Protein AF-A0A8J4Y6J5-F1 (afdb_monomer_lite)

Radius of gyration: 13.35 Å; chains: 1; bounding box: 33×24×32 Å

Foldseek 3Di:
DPDPPAPVQFCVLFVFDSPDHFPPPQGDGLVRLQVQLVVQVVVDPVSSLVSLLVNLVSSVVSCVVRVHRGDDSVSSSVVSVVSNVVVVVVPD

Sequence (92 aa):
MMSSTRSTDKLWLVGAPKTQELPSSVLPNREEVLCALQYHAKLNPRDLAFSVRQTALNVQHQSSKANIPTIDPCDILKKVRRLNEEYNGLKK

Secondary structure (DSSP, 8-state):
------THHHHHHHT--TT-PPPTTSSPPHHHHHHHHHHHHHH-HHHHHHHHHHHHHHHHHHHHHTTPPPPPHHHHHHHHHHHHHHHHHS--

pLDDT: mean 75.93, std 12.5, range [36.84, 87.12]

Structure (mmCIF, N/CA/C/O backbone):
data_AF-A0A8J4Y6J5-F1
#
_entry.id   AF-A0A8J4Y6J5-F1
#
loop_
_atom_site.group_PDB
_atom_site.id
_atom_site.type_symbol
_atom_site.label_atom_id
_atom_site.label_alt_id
_atom_site.label_comp_id
_atom_site.label_asym_id
_atom_site.label_entity_id
_atom_site.label_seq_id
_atom_site.pdbx_PDB_ins_code
_atom_site.Cartn_x
_atom_site.Cartn_y
_atom_site.Cartn_z
_atom_site.occupancy
_atom_site.B_iso_or_equiv
_atom_site.auth_seq_id
_atom_site.auth_comp_id
_atom_site.auth_asym_id
_atom_site.auth_atom_id
_atom_site.pdbx_PDB_model_num
ATOM 1 N N . MET A 1 1 ? 21.630 -14.474 11.477 1.00 36.94 1 MET A N 1
ATOM 2 C CA . MET A 1 1 ? 20.967 -14.977 10.255 1.00 36.94 1 MET A CA 1
ATOM 3 C C . MET A 1 1 ? 19.922 -13.950 9.848 1.00 36.94 1 MET A C 1
ATOM 5 O O . MET A 1 1 ? 18.837 -13.945 10.408 1.00 36.94 1 MET A O 1
ATOM 9 N N . MET A 1 2 ? 20.287 -12.994 8.991 1.00 36.84 2 MET A N 1
ATOM 10 C CA . MET A 1 2 ? 19.342 -11.986 8.505 1.00 36.84 2 MET A CA 1
ATOM 11 C C . MET A 1 2 ? 18.515 -12.617 7.392 1.00 36.84 2 MET A C 1
ATOM 13 O O . MET A 1 2 ? 19.007 -12.839 6.287 1.00 36.84 2 MET A O 1
ATOM 17 N N . SER A 1 3 ? 17.282 -12.981 7.728 1.00 38.16 3 SER A N 1
ATOM 18 C CA . SER A 1 3 ? 16.297 -13.485 6.785 1.00 38.16 3 SER A CA 1
ATOM 19 C C . SER A 1 3 ? 16.119 -12.466 5.664 1.00 38.16 3 SER A C 1
ATOM 21 O O . SER A 1 3 ? 15.541 -11.404 5.868 1.00 38.16 3 SER A O 1
ATOM 23 N N . SER A 1 4 ? 16.619 -12.802 4.473 1.00 46.56 4 SER A N 1
ATOM 24 C CA . SER A 1 4 ? 16.176 -12.204 3.216 1.00 46.56 4 SER A CA 1
ATOM 25 C C . SER A 1 4 ? 14.697 -12.538 3.033 1.00 46.56 4 SER A C 1
ATOM 27 O O . SER A 1 4 ? 14.331 -13.503 2.361 1.00 46.56 4 SER A O 1
ATOM 29 N N . THR A 1 5 ? 13.816 -11.774 3.672 1.00 45.97 5 THR A N 1
ATOM 30 C CA . THR A 1 5 ? 12.381 -11.792 3.400 1.00 45.97 5 THR A CA 1
ATOM 31 C C . THR A 1 5 ? 12.142 -11.084 2.070 1.00 45.97 5 THR A C 1
ATOM 33 O O . THR A 1 5 ? 11.865 -9.897 1.973 1.00 45.97 5 THR A O 1
ATOM 36 N N . ARG A 1 6 ? 12.376 -11.880 1.023 1.00 53.03 6 ARG A N 1
ATOM 37 C CA . ARG A 1 6 ? 11.723 -11.926 -0.286 1.00 53.03 6 ARG A CA 1
ATOM 38 C C . ARG A 1 6 ? 11.129 -10.610 -0.811 1.00 53.03 6 ARG A C 1
ATOM 40 O O . ARG A 1 6 ? 10.085 -10.150 -0.357 1.00 53.03 6 ARG A O 1
ATOM 47 N N . SER A 1 7 ? 11.681 -10.175 -1.949 1.00 60.81 7 SER A N 1
ATOM 48 C CA . SER A 1 7 ? 11.108 -9.235 -2.937 1.00 60.81 7 SER A CA 1
ATOM 49 C C . SER A 1 7 ? 9.576 -9.357 -3.136 1.00 60.81 7 SER A C 1
ATOM 51 O O . SER A 1 7 ? 8.895 -8.381 -3.444 1.00 60.81 7 SER A O 1
ATOM 53 N N . THR A 1 8 ? 8.987 -10.536 -2.892 1.00 66.62 8 THR A N 1
ATOM 54 C CA . THR A 1 8 ? 7.553 -10.823 -3.059 1.00 66.62 8 THR A CA 1
ATOM 55 C C . THR A 1 8 ? 6.617 -9.951 -2.221 1.00 66.62 8 THR A C 1
ATOM 57 O O . THR A 1 8 ? 5.560 -9.570 -2.723 1.00 66.62 8 THR A O 1
ATOM 60 N N . ASP A 1 9 ? 6.997 -9.595 -0.988 1.00 72.75 9 ASP A N 1
ATOM 61 C CA . ASP A 1 9 ? 6.161 -8.784 -0.080 1.00 72.75 9 ASP A CA 1
ATOM 62 C C . ASP A 1 9 ? 6.163 -7.288 -0.406 1.00 72.75 9 ASP A C 1
ATOM 64 O O . ASP A 1 9 ? 5.522 -6.494 0.276 1.00 72.75 9 ASP A O 1
ATOM 68 N N . LYS A 1 10 ? 6.831 -6.883 -1.478 1.00 77.19 10 LYS A N 1
ATOM 69 C CA . LYS A 1 10 ? 6.736 -5.530 -2.031 1.00 77.19 10 LYS A CA 1
ATOM 70 C C . LYS A 1 10 ? 6.030 -5.547 -3.390 1.00 77.19 10 LYS A C 1
ATOM 72 O O . LYS A 1 10 ? 5.215 -4.681 -3.690 1.00 77.19 10 LYS A O 1
ATOM 77 N N . LEU A 1 11 ? 6.258 -6.596 -4.183 1.00 76.44 11 LEU A N 1
ATOM 78 C CA . LEU A 1 11 ? 5.650 -6.785 -5.508 1.00 76.44 11 LEU A CA 1
ATOM 79 C C . LEU A 1 11 ? 4.146 -7.076 -5.456 1.00 76.44 11 LEU A C 1
ATOM 81 O O . LEU A 1 11 ? 3.420 -6.723 -6.389 1.00 76.44 11 LEU A O 1
ATOM 85 N N . TRP A 1 12 ? 3.652 -7.697 -4.376 1.00 79.44 12 TRP A N 1
ATOM 86 C CA . TRP A 1 12 ? 2.220 -7.987 -4.246 1.00 79.44 12 TRP A CA 1
ATOM 87 C C . TRP A 1 12 ? 1.370 -6.723 -4.341 1.00 79.44 12 TRP A C 1
ATOM 89 O O . TRP A 1 12 ? 0.264 -6.823 -4.855 1.00 79.44 12 TRP A O 1
ATOM 99 N N . LEU A 1 13 ? 1.871 -5.553 -3.928 1.00 80.50 13 LEU A N 1
ATOM 100 C CA . LEU A 1 13 ? 1.147 -4.284 -4.014 1.00 80.50 13 LEU A CA 1
ATOM 101 C C . LEU A 1 13 ? 0.845 -3.891 -5.461 1.00 80.50 13 LEU A C 1
ATOM 103 O O . LEU A 1 13 ? -0.265 -3.472 -5.768 1.00 80.50 13 LEU A O 1
ATOM 107 N N . VAL A 1 14 ? 1.811 -4.102 -6.352 1.00 81.12 14 VAL A N 1
ATOM 108 C CA . VAL A 1 14 ? 1.792 -3.619 -7.739 1.00 81.12 14 VAL A CA 1
ATOM 109 C C . VAL A 1 14 ? 1.402 -4.695 -8.754 1.00 81.12 14 VAL A C 1
ATOM 111 O O . VAL A 1 14 ? 1.208 -4.390 -9.923 1.00 81.12 14 VAL A O 1
ATOM 114 N N . GLY A 1 15 ? 1.225 -5.946 -8.308 1.00 73.75 15 GLY A N 1
ATOM 115 C CA . GLY A 1 15 ? 0.847 -7.069 -9.177 1.00 73.75 15 GLY A CA 1
ATOM 116 C C . GLY A 1 15 ? 1.979 -7.568 -10.074 1.00 73.75 15 GLY A C 1
ATOM 117 O O . GLY A 1 15 ? 1.724 -8.322 -11.007 1.00 73.75 15 GLY A O 1
ATOM 118 N N . ALA A 1 16 ? 3.216 -7.172 -9.777 1.00 72.88 16 ALA A N 1
ATOM 119 C CA . ALA A 1 16 ? 4.385 -7.604 -10.518 1.00 72.88 16 ALA A CA 1
ATOM 120 C C . ALA A 1 16 ? 4.690 -9.098 -10.263 1.00 72.88 16 ALA A C 1
ATOM 122 O O . ALA A 1 16 ? 4.436 -9.612 -9.163 1.00 72.88 16 ALA A O 1
ATOM 123 N N . PRO A 1 17 ? 5.225 -9.817 -11.267 1.00 71.06 17 PRO A N 1
ATOM 124 C CA . PRO A 1 17 ? 5.568 -11.229 -11.139 1.00 71.06 17 PRO A CA 1
ATOM 125 C C . PRO A 1 17 ? 6.634 -11.446 -10.059 1.00 71.06 17 PRO A C 1
ATOM 127 O O . PRO A 1 17 ? 7.543 -10.639 -9.891 1.00 71.06 17 PRO A O 1
ATOM 130 N N . LYS A 1 18 ? 6.556 -12.576 -9.341 1.00 64.62 18 LYS A N 1
ATOM 131 C CA . LYS A 1 18 ? 7.457 -12.904 -8.213 1.00 64.62 18 LYS A CA 1
ATOM 132 C C . LYS A 1 18 ? 8.944 -12.961 -8.588 1.00 64.62 18 LYS A C 1
ATOM 134 O O . LYS A 1 18 ? 9.782 -12.906 -7.695 1.00 64.62 18 LYS A O 1
ATOM 139 N N . THR A 1 19 ? 9.252 -13.111 -9.873 1.00 65.75 19 THR A N 1
ATOM 140 C CA . THR A 1 19 ? 10.611 -13.149 -10.430 1.00 65.75 19 THR A CA 1
ATOM 141 C C . THR A 1 19 ? 11.207 -11.763 -10.664 1.00 65.75 19 THR A C 1
ATOM 143 O O . THR A 1 19 ? 12.394 -11.665 -10.951 1.00 65.75 19 THR A O 1
ATOM 146 N N . GLN A 1 20 ? 10.412 -10.695 -10.565 1.00 70.62 20 GLN A N 1
ATOM 147 C CA . GLN A 1 20 ? 10.896 -9.336 -10.760 1.00 70.62 20 GLN A CA 1
ATOM 148 C C . GLN A 1 20 ? 11.620 -8.855 -9.502 1.00 70.62 20 GLN A C 1
ATOM 150 O O . GLN A 1 20 ? 11.025 -8.707 -8.436 1.00 70.62 20 GLN A O 1
ATOM 155 N N . GLU A 1 21 ? 12.921 -8.618 -9.608 1.00 66.38 21 GLU A N 1
ATOM 156 C CA . GLU A 1 21 ? 13.680 -8.028 -8.512 1.00 66.38 21 GLU A CA 1
ATOM 157 C C . GLU A 1 21 ? 13.388 -6.531 -8.420 1.00 66.38 21 GLU A C 1
ATOM 159 O O . GLU A 1 21 ? 13.404 -5.799 -9.410 1.00 66.38 21 GLU A O 1
ATOM 164 N N . LEU A 1 22 ? 13.074 -6.082 -7.209 1.00 66.44 22 LEU A N 1
ATOM 165 C CA . LEU A 1 22 ? 12.888 -4.671 -6.920 1.00 66.44 22 LEU A CA 1
ATOM 166 C C . LEU A 1 22 ? 14.241 -3.988 -6.729 1.00 66.44 22 LEU A C 1
ATOM 168 O O . LEU A 1 22 ? 15.092 -4.545 -6.030 1.00 66.44 22 LEU A O 1
ATOM 172 N N . PRO A 1 23 ? 14.414 -2.737 -7.196 1.00 64.44 23 PRO A N 1
ATOM 173 C CA . PRO A 1 23 ? 15.424 -1.872 -6.606 1.00 64.44 23 PRO A CA 1
ATOM 174 C C . PRO A 1 23 ? 15.178 -1.814 -5.093 1.00 64.44 23 PRO A C 1
ATOM 176 O O . PRO A 1 23 ? 14.050 -1.604 -4.635 1.00 64.44 23 PRO A O 1
ATOM 179 N N . SER A 1 24 ? 16.235 -2.055 -4.323 1.00 61.94 24 SER A N 1
ATOM 180 C CA . SER A 1 24 ? 16.234 -2.495 -2.919 1.00 61.94 24 SER A CA 1
ATOM 181 C C . SER A 1 24 ? 15.453 -1.614 -1.924 1.00 61.94 24 SER A C 1
ATOM 183 O O . SER A 1 24 ? 15.184 -2.048 -0.803 1.00 61.94 24 SER A O 1
ATOM 185 N N . SER A 1 25 ? 14.998 -0.427 -2.327 1.00 63.81 25 SER A N 1
ATOM 186 C CA . SER A 1 25 ? 14.415 0.595 -1.451 1.00 63.81 25 SER A CA 1
ATOM 187 C C . SER A 1 25 ? 13.163 1.308 -1.983 1.00 63.81 25 SER A C 1
ATOM 189 O O . SER A 1 25 ? 12.713 2.253 -1.342 1.00 63.81 25 SER A O 1
ATOM 191 N N . VAL A 1 26 ? 12.574 0.906 -3.119 1.00 76.88 26 VAL A N 1
ATOM 192 C CA . VAL A 1 26 ? 11.561 1.772 -3.762 1.00 76.88 26 VAL A CA 1
ATOM 193 C C . VAL A 1 26 ? 10.126 1.532 -3.300 1.00 76.88 26 VAL A C 1
ATOM 195 O O . VAL A 1 26 ? 9.430 2.512 -3.098 1.00 76.88 26 VAL A O 1
ATOM 198 N N . LEU A 1 27 ? 9.672 0.289 -3.115 1.00 81.94 27 LEU A N 1
ATOM 199 C CA . LEU A 1 27 ? 8.294 0.005 -2.679 1.00 81.94 27 LEU A CA 1
ATOM 200 C C . LEU A 1 27 ? 8.223 -0.361 -1.190 1.00 81.94 27 LEU A C 1
ATOM 202 O O . LEU A 1 27 ? 9.108 -1.092 -0.718 1.00 81.94 27 LEU A O 1
ATOM 206 N N . PRO A 1 28 ? 7.160 0.062 -0.474 1.00 83.94 28 PRO A N 1
ATOM 207 C CA . PRO A 1 28 ? 6.947 -0.347 0.898 1.00 83.94 28 PRO A CA 1
ATOM 208 C C . PRO A 1 28 ? 6.582 -1.830 0.946 1.00 83.94 28 PRO A C 1
ATOM 210 O O . PRO A 1 28 ? 5.945 -2.373 0.040 1.00 83.94 28 PRO A O 1
ATOM 213 N N . ASN A 1 29 ? 6.992 -2.500 2.010 1.00 84.31 29 ASN A N 1
ATOM 214 C CA . ASN A 1 29 ? 6.583 -3.862 2.296 1.00 84.31 29 ASN A CA 1
ATOM 215 C C . ASN A 1 29 ? 5.216 -3.893 3.009 1.00 84.31 29 ASN A C 1
ATOM 217 O O . ASN A 1 29 ? 4.637 -2.871 3.387 1.00 84.31 29 ASN A O 1
ATOM 221 N N . ARG A 1 30 ? 4.693 -5.107 3.198 1.00 82.94 30 ARG A N 1
ATOM 222 C CA . ARG A 1 30 ? 3.417 -5.356 3.882 1.00 82.94 30 ARG A CA 1
ATOM 223 C C . ARG A 1 30 ? 3.363 -4.749 5.294 1.00 82.94 30 ARG A C 1
ATOM 225 O O . ARG A 1 30 ? 2.345 -4.167 5.659 1.00 82.94 30 ARG A O 1
ATOM 232 N N . GLU A 1 31 ? 4.436 -4.858 6.072 1.00 82.88 31 GLU A N 1
ATOM 233 C CA . GLU A 1 31 ? 4.497 -4.380 7.461 1.00 82.88 31 GLU A CA 1
ATOM 234 C C . GLU A 1 31 ? 4.538 -2.851 7.559 1.00 82.88 31 GLU A C 1
ATOM 236 O O . GLU A 1 31 ? 3.855 -2.272 8.401 1.00 82.88 31 GLU A O 1
ATOM 241 N N . GLU A 1 32 ? 5.270 -2.186 6.668 1.00 85.38 32 GLU A N 1
ATOM 242 C CA . GLU A 1 32 ? 5.350 -0.726 6.572 1.00 85.38 32 GLU A CA 1
ATOM 243 C C . GLU A 1 32 ? 3.978 -0.129 6.242 1.00 85.38 32 GLU A C 1
ATOM 245 O O . GLU A 1 32 ? 3.532 0.819 6.894 1.00 85.38 32 GLU A O 1
ATOM 250 N N . VAL A 1 33 ? 3.266 -0.736 5.283 1.00 86.62 33 VAL A N 1
ATOM 251 C CA . VAL A 1 33 ? 1.889 -0.356 4.938 1.00 86.62 33 VAL A CA 1
ATOM 252 C C . VAL A 1 33 ? 0.963 -0.518 6.145 1.00 86.62 33 VAL A C 1
ATOM 254 O O . VAL A 1 33 ? 0.202 0.392 6.466 1.00 86.62 33 VAL A O 1
ATOM 257 N N . LEU A 1 34 ? 1.037 -1.643 6.854 1.00 85.25 34 LEU A N 1
ATOM 258 C CA . LEU A 1 34 ? 0.214 -1.880 8.044 1.00 85.25 34 LEU A CA 1
ATOM 259 C C . LEU A 1 34 ? 0.509 -0.926 9.185 1.00 85.25 34 LEU A C 1
ATOM 261 O O . LEU A 1 34 ? -0.423 -0.470 9.838 1.00 85.25 34 LEU A O 1
ATOM 265 N N . CYS A 1 35 ? 1.783 -0.646 9.443 1.00 85.88 35 CYS A N 1
ATOM 266 C CA . CYS A 1 35 ? 2.193 0.246 10.515 1.00 85.88 35 CYS A CA 1
ATOM 267 C C . CYS A 1 35 ? 1.600 1.644 10.294 1.00 85.88 35 CYS A C 1
ATOM 269 O O . CYS A 1 35 ? 0.986 2.206 11.204 1.00 85.88 35 CYS A O 1
ATOM 271 N N . ALA A 1 36 ? 1.671 2.150 9.057 1.00 83.81 36 ALA A N 1
ATOM 272 C CA . ALA A 1 36 ? 1.035 3.406 8.673 1.00 83.81 36 ALA A CA 1
ATOM 273 C C . ALA A 1 36 ? -0.491 3.360 8.872 1.00 83.81 36 ALA A C 1
ATOM 275 O O . ALA A 1 36 ? -1.064 4.234 9.523 1.00 83.81 36 ALA A O 1
ATOM 276 N N . LEU A 1 37 ? -1.155 2.308 8.386 1.00 85.62 37 LEU A N 1
ATOM 277 C CA . LEU A 1 37 ? -2.609 2.165 8.511 1.00 85.62 37 LEU A CA 1
ATOM 278 C C . LEU A 1 37 ? -3.068 2.074 9.969 1.00 85.62 37 LEU A C 1
ATOM 280 O O . LEU A 1 37 ? -4.043 2.719 10.345 1.00 85.62 37 LEU A O 1
ATOM 284 N N . GLN A 1 38 ? -2.363 1.313 10.808 1.00 83.31 38 GLN A N 1
ATOM 285 C CA . GLN A 1 38 ? -2.677 1.170 12.230 1.00 83.31 38 GLN A CA 1
ATOM 286 C C . GLN A 1 38 ? -2.447 2.466 13.003 1.00 83.31 38 GLN A C 1
ATOM 288 O O . GLN A 1 38 ? -3.224 2.776 13.907 1.00 83.31 38 GLN A O 1
ATOM 293 N N . TYR A 1 39 ? -1.405 3.226 12.658 1.00 83.62 39 TYR A N 1
ATOM 294 C CA . TYR A 1 39 ? -1.170 4.544 13.238 1.00 83.62 39 TYR A CA 1
ATOM 295 C C . TYR A 1 39 ? -2.370 5.466 12.995 1.00 83.62 39 TYR A C 1
ATOM 297 O O . TYR A 1 39 ? -2.924 6.018 13.944 1.00 83.62 39 TYR A O 1
ATOM 305 N N . HIS A 1 40 ? -2.848 5.550 11.752 1.00 78.94 40 HIS A N 1
ATOM 306 C CA . HIS A 1 40 ? -4.010 6.374 11.415 1.00 78.94 40 HIS A CA 1
ATOM 307 C C . HIS A 1 40 ? -5.330 5.816 11.964 1.00 78.94 40 HIS A C 1
ATOM 309 O O . HIS A 1 40 ? -6.163 6.583 12.442 1.00 78.94 40 HIS A O 1
ATOM 315 N N . ALA A 1 41 ? -5.511 4.491 11.980 1.00 77.88 41 ALA A N 1
ATOM 316 C CA . ALA A 1 41 ? -6.698 3.852 12.552 1.00 77.88 41 ALA A CA 1
ATOM 317 C C . ALA A 1 41 ? -6.862 4.132 14.054 1.00 77.88 41 ALA A C 1
ATOM 31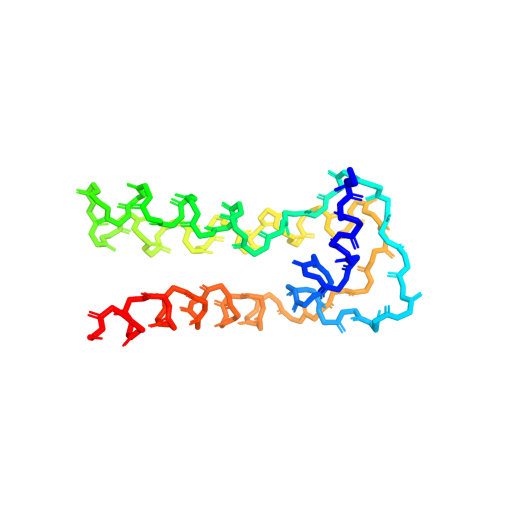9 O O . ALA A 1 41 ? -7.991 4.269 14.521 1.00 77.88 41 ALA A O 1
ATOM 320 N N . LYS A 1 42 ? -5.757 4.236 14.808 1.00 77.00 42 LYS A N 1
ATOM 321 C CA . LYS A 1 42 ? -5.782 4.612 16.233 1.00 77.00 42 LYS A CA 1
ATOM 322 C C . LYS A 1 42 ? -6.234 6.054 16.463 1.00 77.00 42 LYS A C 1
ATOM 324 O O . LYS A 1 42 ? -6.756 6.344 17.534 1.00 77.00 42 LYS A O 1
ATOM 329 N N . LEU A 1 43 ? -6.010 6.939 15.493 1.00 76.56 43 LEU A N 1
ATOM 330 C CA . LEU A 1 43 ? -6.366 8.352 15.589 1.00 76.56 43 LEU A CA 1
ATOM 331 C C . LEU A 1 43 ? -7.829 8.584 15.192 1.00 76.56 43 LEU A C 1
ATOM 333 O O . LEU A 1 43 ? -8.570 9.211 15.948 1.00 76.56 43 LEU A O 1
ATOM 337 N N . ASN A 1 44 ? -8.264 8.068 14.034 1.00 78.69 44 ASN A N 1
ATOM 338 C CA . ASN A 1 44 ? -9.648 8.197 13.569 1.00 78.69 44 ASN A CA 1
ATOM 339 C C . ASN A 1 44 ? -9.964 7.233 12.398 1.00 78.69 44 ASN A C 1
ATOM 341 O O . ASN A 1 44 ? -9.165 7.113 11.465 1.00 78.69 44 ASN A O 1
ATOM 345 N N . PRO A 1 45 ? -11.163 6.617 12.332 1.00 73.25 45 PRO A N 1
ATOM 346 C CA . PRO A 1 45 ? -11.607 5.852 11.159 1.00 73.25 45 PRO A CA 1
ATOM 347 C C . PRO A 1 45 ? -11.594 6.638 9.839 1.00 73.25 45 PRO A C 1
ATOM 349 O O . PRO A 1 45 ? -11.367 6.068 8.769 1.00 73.25 45 PRO A O 1
ATOM 352 N N . ARG A 1 46 ? -11.830 7.955 9.891 1.00 79.62 46 ARG A N 1
ATOM 353 C CA . ARG A 1 46 ? -11.764 8.823 8.704 1.00 79.62 46 ARG A CA 1
ATOM 354 C C . ARG A 1 46 ? -10.331 8.963 8.183 1.00 79.62 46 ARG A C 1
ATOM 356 O O . ARG A 1 46 ? -10.121 8.965 6.968 1.00 79.62 46 ARG A O 1
ATOM 363 N N . ASP A 1 47 ? -9.362 8.988 9.092 1.00 79.81 47 ASP A N 1
ATOM 364 C CA . ASP A 1 47 ? -7.937 9.082 8.767 1.00 79.81 47 ASP A CA 1
ATOM 365 C C . ASP A 1 47 ? -7.408 7.766 8.200 1.00 79.81 47 ASP A C 1
ATOM 367 O O . ASP A 1 47 ? -6.537 7.780 7.335 1.00 79.81 47 ASP A O 1
ATOM 371 N N . LEU A 1 48 ? -7.989 6.627 8.592 1.00 80.19 48 LEU A N 1
ATOM 372 C CA . LEU A 1 48 ? -7.701 5.337 7.967 1.00 80.19 48 LEU A CA 1
ATOM 373 C C . LEU A 1 48 ? -8.063 5.339 6.475 1.00 80.19 48 LEU A C 1
ATOM 375 O O . LEU A 1 48 ? -7.256 4.923 5.647 1.00 80.19 48 LEU A O 1
ATOM 379 N N . ALA A 1 49 ? -9.247 5.834 6.102 1.00 81.06 49 ALA A N 1
ATOM 380 C CA . ALA A 1 49 ? -9.649 5.902 4.694 1.00 81.06 49 ALA A CA 1
ATOM 381 C C . ALA A 1 49 ? -8.733 6.828 3.871 1.00 81.06 49 ALA A C 1
ATOM 383 O O . ALA A 1 49 ? -8.406 6.520 2.721 1.00 81.06 49 ALA A O 1
ATOM 384 N N . PHE A 1 50 ? -8.297 7.944 4.463 1.00 83.25 50 PHE A N 1
ATOM 385 C CA . PHE A 1 50 ? -7.308 8.838 3.863 1.00 83.25 50 PHE A CA 1
ATOM 386 C C . PHE A 1 50 ? -5.938 8.162 3.725 1.00 83.25 50 PHE A C 1
ATOM 388 O O . PHE A 1 50 ? -5.340 8.213 2.653 1.00 83.25 50 PHE A O 1
ATOM 395 N N . SER A 1 51 ? -5.483 7.468 4.769 1.00 85.62 51 SER A N 1
ATOM 396 C CA . SER A 1 51 ? -4.218 6.734 4.792 1.00 85.62 51 SER A CA 1
ATOM 397 C C . SER A 1 51 ? -4.177 5.642 3.727 1.00 85.62 51 SER A C 1
ATOM 399 O O . SER A 1 51 ? -3.243 5.616 2.936 1.00 85.62 51 SER A O 1
ATOM 401 N N . VAL A 1 52 ? -5.233 4.829 3.594 1.00 85.81 52 VAL A N 1
ATOM 402 C CA . VAL A 1 52 ? -5.347 3.818 2.525 1.00 85.81 52 VAL A CA 1
ATOM 403 C C . VAL A 1 52 ? -5.158 4.448 1.142 1.00 85.81 52 VAL A C 1
ATOM 405 O O . VAL A 1 52 ? -4.420 3.913 0.313 1.00 85.81 52 VAL A O 1
ATOM 408 N N . ARG A 1 53 ? -5.800 5.598 0.891 1.00 86.69 53 ARG A N 1
ATOM 409 C CA . ARG A 1 53 ? -5.679 6.314 -0.388 1.00 86.69 53 ARG A CA 1
ATOM 410 C C . ARG A 1 53 ? -4.279 6.876 -0.607 1.00 86.69 53 ARG A C 1
ATOM 412 O O . ARG A 1 53 ? -3.721 6.684 -1.682 1.00 86.69 53 ARG A O 1
ATOM 419 N N . GLN A 1 54 ? -3.708 7.527 0.402 1.00 86.50 54 GL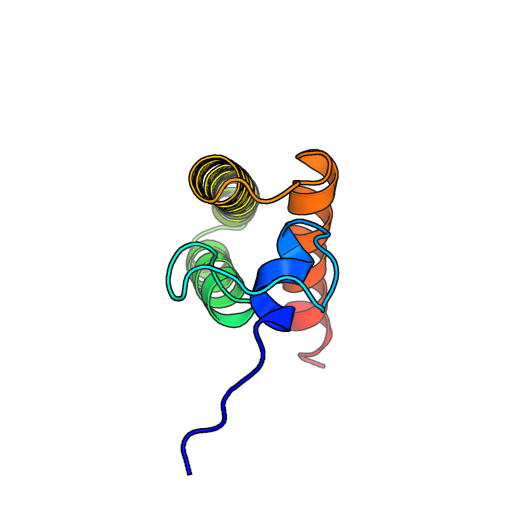N A N 1
ATOM 420 C CA . GLN A 1 54 ? -2.349 8.066 0.348 1.00 86.50 54 GLN A CA 1
ATOM 421 C C . GLN A 1 54 ? -1.309 6.971 0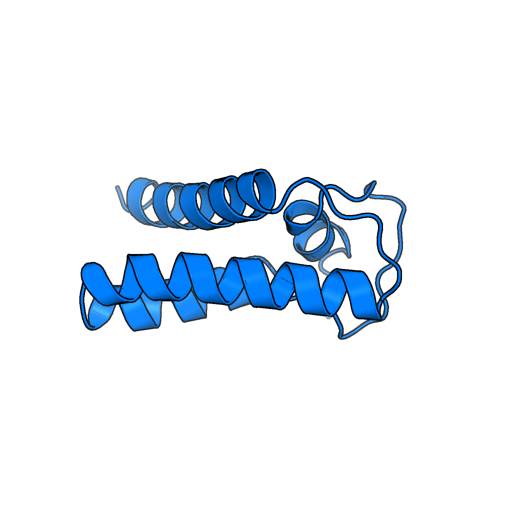.109 1.00 86.50 54 GLN A C 1
ATOM 423 O O . GLN A 1 54 ? -0.453 7.110 -0.760 1.00 86.50 54 GLN A O 1
ATOM 428 N N . THR A 1 55 ? -1.412 5.848 0.817 1.00 85.88 55 THR A N 1
ATOM 429 C CA . THR A 1 55 ? -0.503 4.716 0.643 1.00 85.88 55 THR A CA 1
ATOM 430 C C . THR A 1 55 ? -0.596 4.139 -0.765 1.00 85.88 55 THR A C 1
ATOM 432 O O . THR A 1 55 ? 0.438 3.896 -1.380 1.00 85.88 55 THR A O 1
ATOM 435 N N . ALA A 1 56 ? -1.803 3.971 -1.314 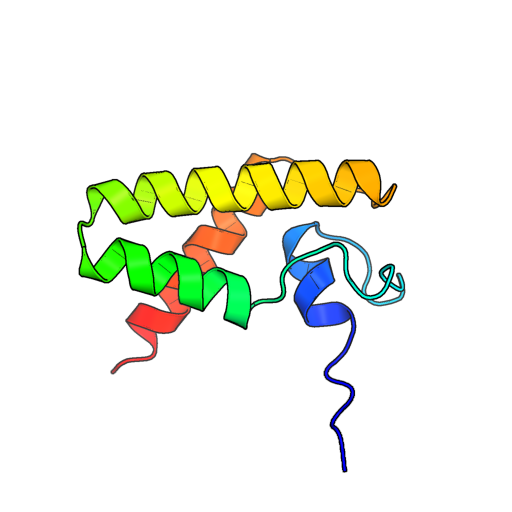1.00 87.06 56 ALA A N 1
ATOM 436 C CA . ALA A 1 56 ? -1.965 3.479 -2.680 1.00 87.06 56 ALA A CA 1
ATOM 437 C C . ALA A 1 56 ? -1.348 4.426 -3.727 1.00 87.06 56 ALA A C 1
ATOM 439 O O . ALA A 1 56 ? -0.646 3.964 -4.625 1.00 87.06 56 ALA A O 1
ATOM 440 N N . LEU A 1 57 ? -1.541 5.741 -3.576 1.00 86.69 57 LEU A N 1
ATOM 441 C CA . LEU A 1 57 ? -0.917 6.745 -4.446 1.00 86.69 57 LEU A CA 1
ATOM 442 C C . LEU A 1 57 ? 0.611 6.734 -4.336 1.00 86.69 57 LEU A C 1
ATOM 444 O O . LEU A 1 57 ? 1.301 6.812 -5.351 1.00 86.69 57 LEU A O 1
ATOM 448 N N . ASN A 1 58 ? 1.155 6.594 -3.125 1.00 86.88 58 ASN A N 1
ATOM 449 C CA . ASN A 1 58 ? 2.599 6.525 -2.924 1.00 86.88 58 ASN A CA 1
ATOM 450 C C . ASN A 1 58 ? 3.208 5.277 -3.581 1.00 86.88 58 ASN A C 1
ATOM 452 O O . ASN A 1 58 ? 4.228 5.373 -4.258 1.00 86.88 58 ASN A O 1
ATOM 456 N N . VAL A 1 59 ? 2.552 4.122 -3.445 1.00 86.00 59 VAL A N 1
ATOM 457 C CA . VAL A 1 59 ? 2.956 2.875 -4.111 1.00 86.00 59 VAL A CA 1
ATOM 458 C C . VAL A 1 59 ? 2.967 3.045 -5.629 1.00 86.00 59 VAL A C 1
ATOM 460 O O . VAL A 1 59 ? 3.925 2.629 -6.273 1.00 86.00 59 VAL A O 1
ATOM 463 N N . GLN A 1 60 ? 1.940 3.679 -6.199 1.00 85.44 60 GLN A N 1
ATOM 464 C CA . GLN A 1 60 ? 1.863 3.947 -7.637 1.00 85.44 60 GLN A CA 1
ATOM 465 C C . GLN A 1 60 ? 2.962 4.913 -8.109 1.00 85.44 60 GLN A C 1
ATOM 467 O O . GLN A 1 60 ? 3.573 4.728 -9.160 1.00 85.44 60 GLN A O 1
ATOM 472 N N . HIS A 1 61 ? 3.241 5.958 -7.332 1.00 86.19 61 HIS A N 1
ATOM 473 C CA . HIS A 1 61 ? 4.315 6.899 -7.643 1.00 86.19 61 HIS A CA 1
ATOM 474 C C . HIS A 1 61 ? 5.684 6.217 -7.624 1.00 86.19 61 HIS A C 1
ATOM 476 O O . HIS A 1 61 ? 6.511 6.398 -8.519 1.00 86.19 61 HIS A O 1
ATOM 482 N N . GLN A 1 62 ? 5.922 5.394 -6.609 1.00 83.62 62 GLN A N 1
ATOM 483 C CA . GLN A 1 62 ? 7.165 4.655 -6.453 1.00 83.62 62 GLN A CA 1
ATOM 484 C C . GLN A 1 62 ? 7.324 3.555 -7.510 1.00 83.62 62 GLN A C 1
ATOM 486 O O . GLN A 1 62 ? 8.421 3.390 -8.043 1.00 83.62 62 GLN A O 1
ATOM 491 N N . SER A 1 63 ? 6.249 2.857 -7.888 1.00 82.94 63 SER A N 1
ATOM 492 C CA . SER A 1 63 ? 6.289 1.876 -8.977 1.00 82.94 63 SER A CA 1
ATOM 493 C C . SER A 1 63 ? 6.625 2.530 -10.313 1.00 82.94 63 SER A C 1
ATOM 495 O O . SER A 1 63 ? 7.488 2.029 -11.032 1.00 82.94 63 SER A O 1
ATOM 497 N N . SER A 1 64 ? 6.019 3.688 -10.599 1.00 82.75 64 SER A N 1
ATOM 498 C CA . SER A 1 64 ? 6.310 4.471 -11.798 1.00 82.75 64 SER A CA 1
ATOM 499 C C . SER A 1 64 ? 7.771 4.910 -11.832 1.00 82.75 64 SER A C 1
ATOM 501 O O . SER A 1 64 ? 8.412 4.782 -12.869 1.00 82.75 64 SER A O 1
ATOM 503 N N . LYS A 1 65 ? 8.327 5.372 -10.704 1.00 83.25 65 LYS A N 1
ATOM 504 C CA . LYS A 1 65 ? 9.752 5.731 -10.606 1.00 83.25 65 LYS A CA 1
ATOM 505 C C . LYS A 1 65 ? 10.690 4.542 -10.806 1.00 83.25 65 LYS A C 1
ATOM 507 O O . LYS A 1 65 ? 11.774 4.713 -11.351 1.00 83.25 65 LYS A O 1
ATOM 512 N N . ALA A 1 66 ? 10.292 3.358 -10.350 1.00 76.94 66 ALA A N 1
ATOM 513 C CA . ALA A 1 66 ? 11.073 2.133 -10.497 1.00 76.94 66 ALA A CA 1
ATOM 514 C C . ALA A 1 66 ? 10.874 1.428 -11.851 1.00 76.94 66 ALA A C 1
ATOM 516 O O . ALA A 1 66 ? 11.441 0.354 -12.043 1.00 76.94 66 ALA A O 1
ATOM 517 N N . ASN A 1 67 ? 10.085 1.993 -12.775 1.00 79.38 67 ASN A N 1
ATOM 518 C CA . ASN A 1 67 ? 9.693 1.353 -14.038 1.00 79.38 67 ASN A CA 1
ATOM 519 C C . ASN A 1 67 ? 9.069 -0.041 -13.841 1.00 79.38 67 ASN A C 1
ATOM 521 O O . ASN A 1 67 ? 9.259 -0.949 -14.651 1.00 79.38 67 ASN A O 1
ATOM 525 N N . ILE A 1 68 ? 8.335 -0.227 -12.742 1.00 78.56 68 ILE A N 1
ATOM 526 C CA . ILE A 1 68 ? 7.677 -1.495 -12.436 1.00 78.56 68 ILE A CA 1
ATOM 527 C C . ILE A 1 68 ? 6.275 -1.460 -13.035 1.00 78.56 68 ILE A C 1
ATOM 529 O O . ILE A 1 68 ? 5.526 -0.525 -12.740 1.00 78.56 68 ILE A O 1
ATOM 533 N N . PRO A 1 69 ? 5.888 -2.471 -13.833 1.00 72.75 69 PRO A N 1
ATOM 534 C CA . PRO A 1 69 ? 4.525 -2.590 -14.322 1.00 72.75 69 PRO A CA 1
ATOM 535 C C . PRO A 1 69 ? 3.556 -2.625 -13.139 1.00 72.75 69 PRO A C 1
ATOM 537 O O . PRO A 1 69 ? 3.607 -3.534 -12.308 1.00 72.75 69 PRO A O 1
ATOM 540 N N . THR A 1 70 ? 2.693 -1.617 -13.052 1.00 70.69 70 THR A N 1
ATOM 541 C CA . THR A 1 70 ? 1.658 -1.529 -12.022 1.00 70.69 70 THR A CA 1
ATOM 542 C C . THR A 1 70 ? 0.307 -1.927 -12.585 1.00 70.69 70 THR A C 1
ATOM 544 O O . THR A 1 70 ? -0.067 -1.497 -13.673 1.00 70.69 70 THR A O 1
ATOM 547 N N . ILE A 1 71 ? -0.444 -2.699 -11.808 1.00 68.94 71 ILE A N 1
ATOM 548 C CA . ILE A 1 71 ? -1.893 -2.858 -11.978 1.00 68.94 71 ILE A CA 1
ATOM 549 C C . ILE A 1 71 ? -2.645 -1.545 -11.709 1.00 68.94 71 ILE A C 1
ATOM 551 O O . ILE A 1 71 ? -2.085 -0.597 -11.154 1.00 68.94 71 ILE A O 1
ATOM 555 N N . ASP A 1 72 ? -3.926 -1.522 -12.082 1.00 80.56 72 ASP A N 1
ATOM 556 C CA . ASP A 1 72 ? -4.841 -0.397 -11.882 1.00 80.56 72 ASP A CA 1
ATOM 557 C C . ASP A 1 72 ? -4.758 0.160 -10.438 1.00 80.56 72 ASP A C 1
ATOM 559 O O . ASP A 1 72 ? -4.721 -0.621 -9.476 1.00 80.56 72 ASP A O 1
ATOM 563 N N . PRO A 1 73 ? -4.758 1.493 -10.245 1.00 75.75 73 PRO A N 1
ATOM 564 C CA . PRO A 1 73 ? -4.785 2.119 -8.919 1.00 75.75 73 PRO A CA 1
ATOM 565 C C . PRO A 1 73 ? -5.877 1.565 -7.990 1.00 75.75 73 PRO A C 1
ATOM 567 O O . PRO A 1 73 ? -5.676 1.445 -6.777 1.00 75.75 73 PRO A O 1
ATOM 570 N N . CYS A 1 74 ? -7.023 1.171 -8.549 1.00 82.31 74 CYS A N 1
ATOM 571 C CA . CYS A 1 74 ? -8.116 0.535 -7.822 1.00 82.31 74 CYS A CA 1
ATOM 572 C C . CYS A 1 74 ? -7.707 -0.799 -7.195 1.00 82.31 74 CYS A C 1
ATOM 574 O O . CYS A 1 74 ? -8.182 -1.144 -6.111 1.00 82.31 74 CYS A O 1
ATOM 576 N N . ASP A 1 75 ? -6.828 -1.560 -7.839 1.00 85.44 75 ASP A N 1
ATOM 577 C CA . ASP A 1 75 ? -6.384 -2.849 -7.322 1.00 85.44 75 ASP A CA 1
ATOM 578 C C . ASP A 1 75 ? -5.340 -2.696 -6.218 1.00 85.44 75 ASP A C 1
ATOM 580 O O . ASP A 1 75 ? -5.384 -3.443 -5.236 1.00 85.44 75 ASP A O 1
ATOM 584 N N . ILE A 1 76 ? -4.471 -1.684 -6.304 1.00 83.56 76 ILE A N 1
ATOM 585 C CA . ILE A 1 76 ? -3.566 -1.311 -5.205 1.00 83.56 76 ILE A CA 1
ATOM 586 C C . ILE A 1 76 ? -4.395 -0.922 -3.972 1.00 83.56 76 ILE A C 1
ATOM 588 O O . ILE A 1 76 ? -4.163 -1.428 -2.874 1.00 83.56 76 ILE A O 1
ATOM 592 N N . LEU A 1 77 ? -5.432 -0.098 -4.157 1.00 84.31 77 LEU A N 1
ATOM 593 C CA . LEU A 1 77 ? -6.366 0.285 -3.093 1.00 84.31 77 LEU A CA 1
ATOM 594 C C . LEU A 1 77 ? -7.052 -0.926 -2.447 1.00 84.31 77 LEU A C 1
ATOM 596 O O . LEU A 1 77 ? -7.079 -1.034 -1.219 1.00 84.31 77 LEU A O 1
ATOM 600 N N . LYS A 1 78 ? -7.587 -1.857 -3.249 1.00 87.06 78 LYS A N 1
ATOM 601 C CA . LYS A 1 78 ? -8.218 -3.088 -2.736 1.00 87.06 78 LYS A CA 1
ATOM 602 C C . LYS A 1 78 ? -7.238 -3.921 -1.917 1.00 87.06 78 LYS A C 1
ATOM 604 O O . LYS A 1 78 ? -7.617 -4.453 -0.879 1.00 87.06 78 LYS A O 1
ATOM 609 N N . LYS A 1 79 ? -5.988 -4.027 -2.367 1.00 87.06 79 LYS A N 1
ATOM 610 C CA . LYS A 1 79 ? -4.926 -4.780 -1.692 1.00 87.06 79 LYS A CA 1
ATOM 611 C C . LYS A 1 79 ? -4.555 -4.174 -0.342 1.00 87.06 79 LYS A C 1
ATOM 613 O O . LYS A 1 79 ? -4.523 -4.895 0.651 1.00 87.06 79 LYS A O 1
ATOM 618 N N . VAL A 1 80 ? -4.353 -2.860 -0.287 1.00 86.38 80 VAL A N 1
ATOM 619 C CA . VAL A 1 80 ? -4.079 -2.124 0.959 1.00 86.38 80 VAL A CA 1
ATOM 620 C C . VAL A 1 80 ? -5.261 -2.234 1.932 1.00 86.38 80 VAL A C 1
ATOM 622 O O . VAL A 1 80 ? -5.072 -2.465 3.125 1.00 86.38 80 VAL A O 1
ATOM 625 N N . ARG A 1 81 ? -6.498 -2.143 1.428 1.00 86.12 81 ARG A N 1
ATOM 626 C CA . ARG A 1 81 ? -7.711 -2.308 2.241 1.00 86.12 81 ARG A CA 1
ATOM 627 C C . ARG A 1 81 ? -7.846 -3.723 2.804 1.00 86.12 81 ARG A C 1
ATOM 629 O O . ARG A 1 81 ? -8.033 -3.876 4.008 1.00 86.12 81 ARG A O 1
ATOM 636 N N . ARG A 1 82 ? -7.704 -4.743 1.951 1.00 87.12 82 ARG A N 1
ATOM 637 C CA . ARG A 1 82 ? -7.747 -6.157 2.347 1.00 87.12 82 ARG A CA 1
ATOM 638 C C . ARG A 1 82 ? -6.691 -6.454 3.403 1.00 87.12 82 ARG A C 1
ATOM 640 O O . ARG A 1 82 ? -6.983 -7.136 4.372 1.00 87.12 82 ARG A O 1
ATOM 647 N N . LEU A 1 83 ? -5.494 -5.897 3.249 1.00 86.19 83 LEU A N 1
ATOM 648 C CA . LEU A 1 83 ? -4.423 -6.051 4.221 1.00 86.19 83 LEU A CA 1
ATOM 649 C C . LEU A 1 83 ? -4.828 -5.544 5.616 1.00 86.19 83 LEU A C 1
ATOM 651 O O . LEU A 1 83 ? -4.606 -6.225 6.615 1.00 86.19 83 LEU A O 1
ATOM 655 N N . ASN A 1 84 ? -5.466 -4.376 5.691 1.00 83.69 84 ASN A N 1
ATOM 656 C CA . ASN A 1 84 ? -5.997 -3.862 6.952 1.00 83.69 84 ASN A CA 1
ATOM 657 C C . ASN A 1 84 ? -7.115 -4.750 7.523 1.00 83.69 84 ASN A C 1
ATOM 659 O O . ASN A 1 84 ? -7.164 -4.987 8.729 1.00 83.69 84 ASN A O 1
ATOM 663 N N . GLU A 1 85 ? -8.025 -5.227 6.675 1.00 84.00 85 GLU A N 1
ATOM 664 C CA . GLU A 1 85 ? -9.128 -6.107 7.080 1.00 84.00 85 GLU A CA 1
ATOM 665 C C . GLU A 1 85 ? -8.617 -7.457 7.602 1.00 84.00 85 GLU A C 1
ATOM 667 O O . GLU A 1 85 ? -9.065 -7.900 8.654 1.00 84.00 85 GLU A O 1
ATOM 672 N N . GLU A 1 86 ? -7.630 -8.067 6.940 1.00 83.50 86 GLU A N 1
ATOM 673 C CA . GLU A 1 86 ? -6.970 -9.300 7.385 1.00 83.50 86 GLU A CA 1
ATOM 674 C C . GLU A 1 86 ? -6.342 -9.125 8.770 1.00 83.50 86 GLU A C 1
ATOM 676 O O . GLU A 1 86 ? -6.602 -9.923 9.662 1.00 83.50 86 GLU A O 1
ATOM 681 N N . TYR A 1 87 ? -5.563 -8.065 9.000 1.00 77.50 87 TYR A N 1
ATOM 682 C CA . TYR A 1 87 ? -4.906 -7.865 10.299 1.00 77.50 87 TYR A CA 1
ATOM 683 C C . TYR A 1 87 ? -5.877 -7.524 11.433 1.00 77.50 87 TYR A C 1
ATOM 685 O O . TYR A 1 87 ? -5.637 -7.917 12.574 1.00 77.50 87 TYR A O 1
ATOM 693 N N . ASN A 1 88 ? -6.967 -6.808 11.145 1.00 73.00 88 ASN A N 1
ATOM 694 C CA . ASN A 1 88 ? -8.011 -6.557 12.141 1.00 73.00 88 ASN A CA 1
ATOM 695 C C . ASN A 1 88 ? -8.892 -7.797 12.378 1.00 73.00 88 ASN A C 1
ATOM 697 O O . ASN A 1 88 ? -9.330 -8.018 13.501 1.00 73.00 88 ASN A O 1
ATOM 701 N N . GLY A 1 89 ? -9.125 -8.621 11.352 1.00 65.75 89 GLY A N 1
ATOM 702 C CA . GLY A 1 89 ? -9.912 -9.856 11.428 1.00 65.75 89 GLY A CA 1
ATOM 703 C C 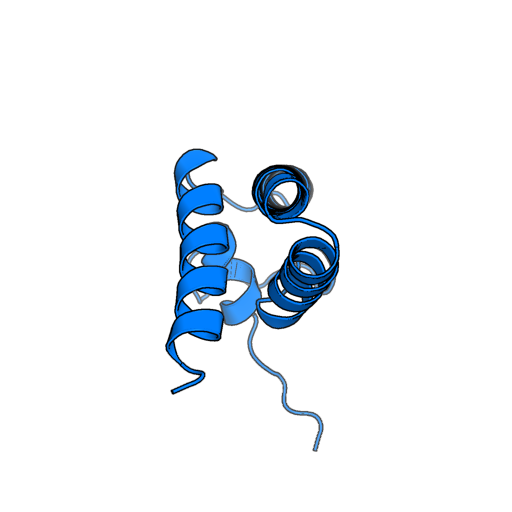. GLY A 1 89 ? -9.165 -11.056 12.021 1.00 65.75 89 GLY A C 1
ATOM 704 O O . GLY A 1 89 ? -9.802 -11.927 12.606 1.00 65.75 89 GLY A O 1
ATOM 705 N N . LEU A 1 90 ? -7.831 -11.087 11.920 1.00 54.88 90 LEU A N 1
ATOM 706 C CA . LEU A 1 90 ? -6.954 -12.083 12.555 1.00 54.88 90 LEU A CA 1
ATOM 707 C C . LEU A 1 90 ? -6.752 -11.840 14.063 1.00 54.88 90 LEU A C 1
ATOM 709 O O . LEU A 1 90 ? -6.209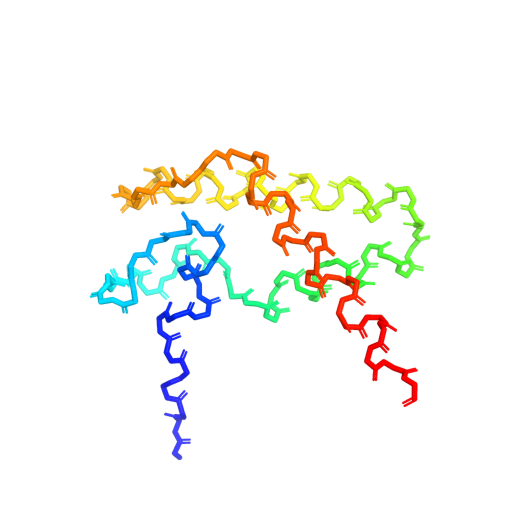 -12.705 14.740 1.00 54.88 90 LEU A O 1
ATOM 713 N N . LYS A 1 91 ? -7.195 -10.700 14.612 1.00 50.06 91 LYS A N 1
ATOM 714 C CA . LYS A 1 91 ? -7.218 -10.422 16.063 1.00 50.06 91 LYS A CA 1
ATOM 715 C C . LYS A 1 91 ? -8.435 -11.053 16.772 1.00 50.06 91 LYS A C 1
ATOM 717 O O . LYS A 1 91 ? -9.086 -10.381 17.572 1.00 50.06 91 LYS A O 1
ATOM 722 N N . LYS A 1 92 ? -8.770 -12.308 16.465 1.00 39.69 92 LYS A N 1
ATOM 723 C CA . LYS A 1 92 ? -9.758 -13.081 17.235 1.00 39.69 92 LYS A CA 1
ATOM 724 C C . LYS A 1 92 ? -9.071 -14.036 18.193 1.00 39.69 92 LYS A C 1
ATOM 726 O O . LYS A 1 92 ? -8.141 -14.731 17.735 1.00 39.69 92 LYS A O 1
#

Organism: Chionoecetes opilio (NCBI:txid41210)